Protein AF-A0A7J3WY37-F1 (afdb_monomer_lite)

Structure (mmCIF, N/CA/C/O backbone):
data_AF-A0A7J3WY37-F1
#
_entry.id   AF-A0A7J3WY37-F1
#
loop_
_atom_site.group_PDB
_atom_site.id
_atom_site.type_symbol
_atom_site.label_atom_id
_atom_site.label_alt_id
_atom_site.label_comp_id
_atom_site.label_asym_id
_atom_site.label_entity_id
_atom_site.label_seq_id
_atom_site.pdbx_PDB_ins_code
_atom_site.Cartn_x
_atom_site.Cartn_y
_atom_site.Cartn_z
_atom_site.occupancy
_atom_site.B_iso_or_equiv
_atom_site.auth_seq_id
_atom_site.auth_comp_id
_atom_site.auth_asym_id
_atom_site.auth_atom_id
_atom_site.pdbx_PDB_model_num
ATOM 1 N N . MET A 1 1 ? 19.106 -6.512 -4.846 1.00 81.38 1 MET A N 1
ATOM 2 C CA . MET A 1 1 ? 18.647 -6.082 -6.187 1.00 81.38 1 MET A CA 1
ATOM 3 C C . MET A 1 1 ? 19.123 -7.097 -7.217 1.00 81.38 1 MET A C 1
ATOM 5 O O . MET A 1 1 ? 20.265 -7.529 -7.114 1.00 81.38 1 MET A O 1
ATOM 9 N N . SER A 1 2 ? 18.269 -7.526 -8.154 1.00 96.94 2 SER A N 1
ATOM 10 C CA . SER A 1 2 ? 18.675 -8.485 -9.195 1.00 96.94 2 SER A CA 1
ATOM 11 C C . SER A 1 2 ? 19.554 -7.811 -10.259 1.00 96.94 2 SER A C 1
ATOM 13 O O . SER A 1 2 ? 19.505 -6.591 -10.433 1.00 96.94 2 SER A O 1
ATOM 15 N N . LYS A 1 3 ? 20.339 -8.602 -11.006 1.00 97.94 3 LYS A N 1
ATOM 16 C CA . LYS A 1 3 ? 21.157 -8.090 -12.124 1.00 97.94 3 LYS A CA 1
ATOM 17 C C . LYS A 1 3 ? 20.308 -7.407 -13.206 1.00 97.94 3 LYS A C 1
ATOM 19 O O . LYS A 1 3 ? 20.763 -6.442 -13.807 1.00 97.94 3 LYS A O 1
ATOM 24 N N . GLN A 1 4 ? 19.090 -7.901 -13.434 1.00 97.06 4 GLN A N 1
ATOM 25 C CA . GLN A 1 4 ? 18.149 -7.340 -14.409 1.00 97.06 4 GLN A CA 1
ATOM 26 C C . GLN A 1 4 ? 17.673 -5.945 -13.986 1.00 97.06 4 GLN A C 1
ATOM 28 O O . GLN A 1 4 ? 17.740 -5.019 -14.784 1.00 97.06 4 GLN A O 1
ATOM 33 N N . VAL A 1 5 ? 17.283 -5.774 -12.716 1.00 96.19 5 VAL A N 1
ATOM 34 C CA . VAL A 1 5 ? 16.832 -4.474 -12.189 1.00 96.19 5 VAL A CA 1
ATOM 35 C C . VAL A 1 5 ? 17.968 -3.454 -12.190 1.00 96.19 5 VAL A C 1
ATOM 37 O O . VAL A 1 5 ? 17.762 -2.326 -12.622 1.00 96.19 5 VAL A O 1
ATOM 40 N N . HIS A 1 6 ? 19.176 -3.854 -11.771 1.00 97.69 6 HIS A N 1
ATOM 41 C CA . HIS A 1 6 ? 20.351 -2.978 -11.840 1.00 97.69 6 HIS A CA 1
ATOM 42 C C . HIS A 1 6 ? 20.543 -2.444 -13.262 1.00 97.69 6 HIS A C 1
ATOM 44 O O . HIS A 1 6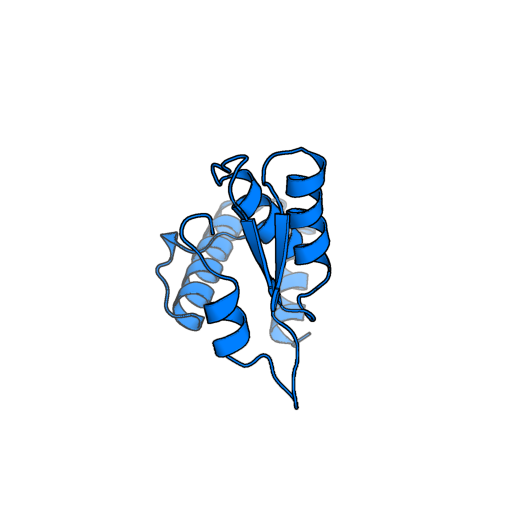 ? 20.666 -1.239 -13.456 1.00 97.69 6 HIS A O 1
ATOM 50 N N . ARG A 1 7 ? 20.561 -3.344 -14.252 1.00 97.50 7 ARG A N 1
ATOM 51 C CA . ARG A 1 7 ? 20.796 -2.982 -15.650 1.00 97.50 7 ARG A CA 1
ATOM 52 C C . ARG A 1 7 ? 19.735 -2.014 -16.172 1.00 97.50 7 ARG A C 1
ATOM 54 O O . ARG A 1 7 ? 20.105 -0.998 -16.738 1.00 97.50 7 ARG A O 1
ATOM 61 N N . ALA A 1 8 ? 18.456 -2.295 -15.925 1.00 94.38 8 ALA A N 1
ATOM 62 C CA . ALA A 1 8 ? 17.362 -1.432 -16.368 1.00 94.38 8 ALA A CA 1
ATOM 63 C C . ALA A 1 8 ? 17.466 -0.009 -15.787 1.00 94.38 8 ALA A C 1
ATOM 65 O O . ALA A 1 8 ? 17.231 0.962 -16.499 1.00 94.38 8 ALA A O 1
ATOM 66 N N . ILE A 1 9 ? 17.861 0.119 -14.513 1.00 95.06 9 ILE A N 1
ATOM 67 C CA . ILE A 1 9 ? 18.071 1.424 -13.870 1.00 95.06 9 ILE A CA 1
ATOM 68 C C . ILE A 1 9 ? 19.241 2.173 -14.516 1.00 95.06 9 ILE A C 1
ATOM 70 O O . ILE A 1 9 ? 19.100 3.351 -14.827 1.00 95.06 9 ILE A O 1
ATOM 74 N N . VAL A 1 10 ? 20.379 1.504 -14.732 1.00 96.44 10 VAL A N 1
ATOM 75 C CA . VAL A 1 10 ? 21.556 2.122 -15.367 1.00 96.44 10 VAL A CA 1
ATOM 76 C C . VAL A 1 10 ? 21.239 2.558 -16.796 1.00 96.44 10 VAL A C 1
ATOM 78 O O . VAL A 1 10 ? 21.474 3.707 -17.136 1.00 96.44 10 VAL A O 1
ATOM 81 N N . GLU A 1 11 ? 20.613 1.695 -17.600 1.00 94.12 11 GLU A N 1
ATOM 82 C CA . GLU A 1 11 ? 20.208 2.024 -18.973 1.00 94.12 11 GLU A CA 1
ATOM 83 C C . GLU A 1 11 ? 19.235 3.210 -19.031 1.00 94.12 11 GLU A C 1
ATOM 85 O O . GLU A 1 11 ? 19.315 4.031 -19.944 1.00 94.12 11 GLU A O 1
ATOM 90 N N . PHE A 1 12 ? 18.307 3.303 -18.074 1.00 93.56 12 PHE A N 1
ATOM 91 C CA . PHE A 1 12 ? 17.392 4.437 -17.972 1.00 93.56 12 PHE A CA 1
ATOM 92 C C . PHE A 1 12 ? 18.138 5.738 -17.645 1.00 93.56 12 PHE A C 1
ATOM 94 O O . PHE A 1 12 ? 17.929 6.745 -18.321 1.00 93.56 12 PHE A O 1
ATOM 101 N N . ILE A 1 13 ? 19.021 5.710 -16.640 1.00 95.06 13 ILE A N 1
ATOM 102 C CA . ILE A 1 13 ? 19.796 6.882 -16.209 1.00 95.06 13 ILE A CA 1
ATOM 103 C C . ILE A 1 13 ? 20.744 7.346 -17.318 1.00 95.06 13 ILE A C 1
ATOM 105 O O . ILE A 1 13 ? 20.746 8.530 -17.641 1.00 95.06 13 ILE A O 1
ATOM 109 N N . ASP A 1 14 ? 21.498 6.432 -17.931 1.00 95.50 14 ASP A N 1
ATOM 110 C CA . ASP A 1 14 ? 22.454 6.756 -18.993 1.00 95.50 14 ASP A CA 1
ATOM 111 C C . ASP A 1 14 ? 21.740 7.390 -20.189 1.00 95.50 14 ASP A C 1
ATOM 113 O O . ASP A 1 14 ? 22.140 8.455 -20.662 1.00 95.50 14 ASP A O 1
ATOM 117 N N . LYS A 1 15 ? 20.633 6.788 -20.644 1.00 92.56 15 LYS A N 1
ATOM 118 C CA . LYS A 1 15 ? 19.859 7.347 -21.755 1.00 92.56 15 LYS A CA 1
ATOM 119 C C . LYS A 1 15 ? 19.356 8.749 -21.424 1.00 92.56 15 LYS A C 1
ATOM 121 O O . LYS A 1 15 ? 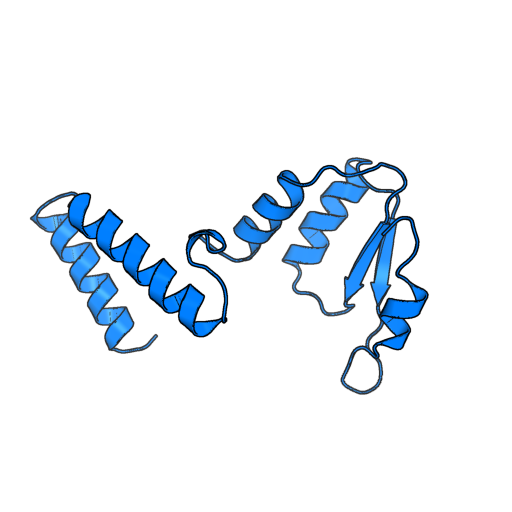19.510 9.656 -22.235 1.00 92.56 15 LYS A O 1
ATOM 126 N N . TRP A 1 16 ? 18.809 8.949 -20.226 1.00 93.94 16 TRP A N 1
ATOM 127 C CA . TRP A 1 16 ? 18.330 10.268 -19.821 1.00 93.94 16 TRP A CA 1
ATOM 128 C C . TRP A 1 16 ? 19.463 11.305 -19.766 1.00 93.94 16 TRP A C 1
ATOM 130 O O . TRP A 1 16 ? 19.294 12.429 -20.236 1.00 93.94 16 TRP A O 1
ATOM 140 N N . MET A 1 17 ? 20.635 10.922 -19.252 1.00 95.50 17 MET A N 1
ATOM 141 C CA . MET A 1 17 ? 21.803 11.801 -19.148 1.00 95.50 17 MET A CA 1
ATOM 142 C C . MET A 1 17 ? 22.370 12.232 -20.504 1.00 95.50 17 MET A C 1
ATOM 144 O O . MET A 1 17 ? 22.795 13.379 -20.637 1.00 95.50 17 MET A O 1
ATOM 148 N N . TYR A 1 18 ? 22.416 11.331 -21.488 1.00 95.56 18 TYR A N 1
ATOM 149 C CA . TYR A 1 18 ? 23.084 11.591 -22.769 1.00 95.56 18 TYR A CA 1
ATOM 150 C C . TYR A 1 18 ? 22.134 11.994 -23.901 1.00 95.56 18 TYR A C 1
ATOM 152 O O . TYR A 1 18 ? 22.548 12.723 -24.802 1.00 95.56 18 TYR A O 1
ATOM 160 N N . GLU A 1 19 ? 20.878 11.548 -23.866 1.00 93.44 19 GLU A N 1
ATOM 161 C CA . GLU A 1 19 ? 19.897 11.756 -24.942 1.00 93.44 19 GLU A CA 1
ATOM 162 C C . GLU A 1 19 ? 18.716 12.646 -24.518 1.00 93.44 19 GLU A C 1
ATOM 164 O O . GLU A 1 19 ? 17.965 13.114 -25.373 1.00 93.44 19 GLU A O 1
ATOM 169 N N . GLY A 1 20 ? 18.562 12.929 -23.219 1.00 91.31 20 GLY A N 1
ATOM 170 C CA . GLY A 1 20 ? 17.438 13.697 -22.681 1.00 91.31 20 GLY A CA 1
ATOM 171 C C . GLY A 1 20 ? 16.195 12.845 -22.398 1.00 91.31 20 GLY A C 1
ATOM 172 O O . GLY A 1 20 ? 16.251 11.618 -22.326 1.00 91.31 20 GLY A O 1
ATOM 173 N N . GLU A 1 21 ? 15.062 13.503 -22.145 1.00 87.44 21 GLU A N 1
ATOM 174 C CA . GLU A 1 21 ? 13.819 12.827 -21.751 1.00 87.44 21 GLU A CA 1
ATOM 175 C C . GLU A 1 21 ? 13.137 12.126 -22.936 1.00 87.44 21 GLU A C 1
ATOM 177 O O . GLU A 1 21 ? 12.660 12.770 -23.868 1.00 87.44 21 GLU A O 1
ATOM 182 N N . ASP A 1 22 ? 13.018 10.798 -22.859 1.00 91.38 22 ASP A N 1
ATOM 183 C CA . ASP A 1 22 ? 12.246 9.976 -23.798 1.00 91.38 22 ASP A CA 1
ATOM 184 C C . ASP A 1 22 ? 10.875 9.623 -23.197 1.00 91.38 22 ASP A C 1
ATOM 186 O O . ASP A 1 22 ? 10.664 8.543 -22.633 1.00 91.38 22 ASP A O 1
ATOM 190 N N . TRP A 1 23 ? 9.939 10.568 -23.284 1.00 91.88 23 TRP A N 1
ATOM 191 C CA . TRP A 1 23 ? 8.592 10.420 -22.724 1.00 91.88 23 TRP A CA 1
ATOM 192 C C . TRP A 1 23 ? 7.804 9.258 -23.338 1.00 91.88 23 TRP A C 1
ATOM 194 O O . TRP A 1 23 ? 7.068 8.576 -22.621 1.00 91.88 23 TRP A O 1
ATOM 204 N N . ASP A 1 24 ? 7.993 8.980 -24.630 1.00 93.31 24 ASP A N 1
ATOM 205 C CA . ASP A 1 24 ? 7.326 7.868 -25.311 1.00 93.31 24 ASP A CA 1
ATOM 206 C C . ASP A 1 24 ? 7.761 6.521 -24.733 1.00 93.31 24 ASP A C 1
ATOM 208 O O . ASP A 1 24 ? 6.928 5.635 -24.514 1.00 93.31 24 ASP A O 1
ATOM 212 N N . ARG A 1 25 ? 9.061 6.353 -24.460 1.00 90.94 25 ARG A N 1
ATOM 213 C CA . ARG A 1 25 ? 9.568 5.168 -23.764 1.00 90.94 25 ARG A CA 1
ATOM 214 C C . ARG A 1 25 ? 9.040 5.093 -22.339 1.00 90.94 25 ARG A C 1
ATOM 216 O O . ARG A 1 25 ? 8.545 4.039 -21.955 1.00 90.94 25 ARG A O 1
ATOM 223 N N . VAL A 1 26 ? 9.101 6.185 -21.575 1.00 92.06 26 VAL A N 1
ATOM 224 C CA . VAL A 1 26 ? 8.640 6.199 -20.175 1.00 92.06 26 VAL A CA 1
ATOM 225 C C . VAL A 1 26 ? 7.178 5.766 -20.074 1.00 92.06 26 VAL A C 1
ATOM 227 O O . VAL A 1 26 ? 6.844 4.922 -19.246 1.00 92.06 26 VAL A O 1
ATOM 230 N N . ILE A 1 27 ? 6.305 6.284 -20.939 1.00 94.69 27 ILE A N 1
ATOM 231 C CA . ILE A 1 27 ? 4.886 5.908 -20.948 1.00 94.69 27 ILE A CA 1
ATOM 232 C C . ILE A 1 27 ? 4.715 4.416 -21.267 1.00 94.69 27 ILE A C 1
ATOM 234 O O . ILE A 1 27 ? 3.943 3.734 -20.590 1.00 94.69 27 ILE A O 1
ATOM 238 N N . LYS A 1 28 ? 5.450 3.886 -22.254 1.00 95.31 28 LYS A N 1
ATOM 239 C CA . LYS A 1 28 ? 5.416 2.453 -22.599 1.00 95.31 28 LYS A CA 1
ATOM 240 C C . LYS A 1 28 ? 5.893 1.577 -21.440 1.00 95.31 28 LYS A C 1
ATOM 242 O O . LYS A 1 28 ? 5.221 0.601 -21.116 1.00 95.31 28 LYS A O 1
ATOM 247 N N . ASP A 1 29 ? 6.988 1.956 -20.785 1.00 94.00 29 ASP A N 1
ATOM 248 C CA . ASP A 1 29 ? 7.545 1.236 -19.636 1.00 94.00 29 ASP A CA 1
ATOM 249 C C . ASP A 1 29 ? 6.556 1.236 -18.453 1.00 94.00 29 ASP A C 1
ATOM 251 O O . ASP A 1 29 ? 6.378 0.217 -17.784 1.00 94.00 29 ASP A O 1
ATOM 255 N N . VAL A 1 30 ? 5.839 2.344 -18.229 1.00 94.88 30 VAL A N 1
ATOM 256 C CA . VAL A 1 30 ? 4.785 2.452 -17.205 1.00 94.88 30 VAL A CA 1
ATOM 257 C C . VAL A 1 30 ? 3.585 1.549 -17.510 1.00 94.88 30 VAL A C 1
ATOM 259 O O . VAL A 1 30 ? 3.083 0.877 -16.604 1.00 94.88 30 VAL A O 1
ATOM 262 N N . ILE A 1 31 ? 3.114 1.526 -18.761 1.00 96.75 31 ILE A N 1
ATOM 263 C CA . ILE A 1 31 ? 2.004 0.659 -19.191 1.00 96.75 31 ILE A CA 1
ATOM 264 C C . ILE A 1 31 ? 2.397 -0.813 -19.030 1.00 96.75 31 ILE A C 1
ATOM 266 O O . ILE A 1 31 ? 1.640 -1.596 -18.457 1.00 96.75 31 ILE A O 1
ATOM 270 N N . GLU A 1 32 ? 3.606 -1.185 -19.448 1.00 97.06 32 GLU A N 1
ATOM 271 C CA . GLU A 1 32 ? 4.082 -2.562 -19.331 1.00 97.06 32 GLU A CA 1
ATOM 272 C C . GLU A 1 32 ? 4.279 -2.982 -17.868 1.00 97.06 32 GLU A C 1
ATOM 274 O O . GLU A 1 32 ? 3.857 -4.069 -17.474 1.00 97.06 32 GLU A O 1
ATOM 279 N N . ALA A 1 33 ? 4.837 -2.112 -17.019 1.00 96.50 33 ALA A N 1
ATOM 280 C CA . ALA A 1 33 ? 4.968 -2.384 -15.588 1.00 96.50 33 ALA A CA 1
ATOM 281 C C . ALA A 1 33 ? 3.602 -2.629 -14.922 1.00 96.50 33 ALA A C 1
ATOM 283 O O . ALA A 1 33 ? 3.456 -3.555 -14.119 1.00 96.50 33 ALA A O 1
ATOM 284 N N . ARG A 1 34 ? 2.584 -1.840 -15.288 1.00 97.75 34 ARG A N 1
ATOM 285 C CA . ARG A 1 34 ? 1.197 -2.007 -14.828 1.00 97.75 34 ARG A CA 1
ATOM 286 C C . ARG A 1 34 ? 0.605 -3.342 -15.288 1.00 97.75 34 ARG A C 1
ATOM 288 O O . ARG A 1 34 ? 0.014 -4.053 -14.473 1.00 97.75 34 ARG A O 1
ATOM 295 N N . ARG A 1 35 ? 0.797 -3.718 -16.554 1.00 98.12 35 ARG A N 1
ATOM 296 C CA . ARG A 1 35 ? 0.350 -5.006 -17.109 1.00 98.12 35 ARG A CA 1
ATOM 297 C C . ARG A 1 35 ? 1.008 -6.199 -16.413 1.00 98.12 35 ARG A C 1
ATOM 299 O O . ARG A 1 35 ? 0.329 -7.142 -16.012 1.00 98.12 35 ARG A O 1
ATOM 306 N N . LEU A 1 36 ? 2.324 -6.155 -16.218 1.00 98.06 36 LEU A N 1
ATOM 307 C CA . LEU A 1 36 ? 3.064 -7.223 -15.542 1.00 98.06 36 LEU A CA 1
ATOM 308 C C . LEU A 1 36 ? 2.638 -7.364 -14.075 1.00 98.06 36 LEU A C 1
ATOM 310 O O . LEU A 1 36 ? 2.401 -8.479 -13.608 1.00 98.06 36 LEU A O 1
ATOM 314 N N . PHE A 1 37 ? 2.500 -6.248 -13.352 1.00 98.00 37 PHE A N 1
ATOM 315 C CA . PHE A 1 37 ? 2.099 -6.275 -11.946 1.00 98.00 37 PHE A CA 1
ATOM 316 C C . PHE A 1 37 ? 0.650 -6.741 -11.765 1.00 98.00 37 PHE A C 1
ATOM 318 O O . PHE A 1 37 ? 0.387 -7.583 -10.909 1.00 98.00 37 PHE A O 1
ATOM 325 N N . SER A 1 38 ? -0.279 -6.244 -12.587 1.00 98.38 38 SER A N 1
ATOM 326 C CA . SER A 1 38 ? -1.689 -6.659 -12.545 1.00 98.38 38 SER A CA 1
ATOM 327 C C . SER A 1 38 ? -1.851 -8.159 -12.811 1.00 98.38 38 SER A C 1
ATOM 329 O O . SER A 1 38 ? -2.531 -8.841 -12.044 1.00 98.38 38 SER A O 1
ATOM 331 N N . SER A 1 39 ? -1.125 -8.707 -13.793 1.00 98.38 39 SER A N 1
ATOM 332 C CA . SER A 1 39 ? -1.072 -10.153 -14.041 1.00 98.38 39 SER A CA 1
ATOM 333 C C . SER A 1 39 ? -0.490 -10.943 -12.866 1.00 98.38 39 SER A C 1
ATOM 335 O O . SER A 1 39 ? -0.929 -12.065 -12.623 1.00 98.38 39 SER A O 1
ATOM 337 N N . MET A 1 40 ? 0.501 -10.397 -12.157 1.00 98.25 40 MET A N 1
ATOM 338 C CA . MET A 1 40 ? 1.137 -11.066 -11.018 1.00 98.25 40 MET A CA 1
ATOM 339 C C . MET A 1 40 ? 0.197 -11.182 -9.812 1.00 98.25 40 MET A C 1
ATOM 341 O O . MET A 1 40 ? 0.258 -12.177 -9.093 1.00 98.25 40 MET A O 1
ATOM 345 N N . VAL A 1 41 ? -0.658 -10.179 -9.580 1.00 97.56 41 VAL A N 1
ATOM 346 C CA . VAL A 1 41 ? -1.562 -10.132 -8.414 1.00 97.56 41 VAL A CA 1
ATOM 347 C C . VAL A 1 41 ? -3.020 -10.482 -8.740 1.00 97.56 41 VAL A C 1
ATOM 349 O O . VAL A 1 41 ? -3.834 -10.574 -7.826 1.00 97.56 41 VAL A O 1
ATOM 352 N N . GLY A 1 42 ? -3.349 -10.713 -10.015 1.00 98.12 42 GLY A N 1
ATOM 353 C CA . GLY A 1 42 ? -4.667 -11.180 -10.456 1.00 98.12 42 GLY A CA 1
ATOM 354 C C . GLY A 1 42 ? -5.753 -10.099 -10.502 1.00 98.12 42 GLY A C 1
ATOM 355 O O . GLY A 1 42 ? -6.899 -10.384 -10.167 1.00 98.12 42 GLY A O 1
ATOM 356 N N . VAL A 1 43 ? -5.406 -8.873 -10.902 1.00 98.38 43 VAL A N 1
ATOM 357 C CA . VAL A 1 43 ? -6.336 -7.723 -11.013 1.00 98.38 43 VAL A CA 1
ATOM 358 C C . VAL A 1 43 ? -6.324 -7.135 -12.427 1.00 98.38 43 VAL A C 1
ATOM 360 O O . VAL A 1 43 ? -5.482 -7.514 -13.243 1.00 98.38 43 VAL A O 1
ATOM 363 N N . LYS A 1 44 ? -7.238 -6.210 -12.744 1.00 98.12 44 LYS A N 1
ATOM 364 C CA . LYS A 1 44 ? -7.218 -5.491 -14.030 1.00 98.12 44 LYS A CA 1
ATOM 365 C C . LYS A 1 44 ? -6.149 -4.393 -14.036 1.00 98.12 44 LYS A C 1
ATOM 367 O O . LYS A 1 44 ? -5.776 -3.852 -12.998 1.00 98.12 44 LYS A O 1
ATOM 372 N N . GLU A 1 45 ? -5.659 -4.028 -15.219 1.00 97.38 45 GLU A N 1
ATOM 373 C CA . GLU A 1 45 ? -4.650 -2.967 -15.365 1.00 97.38 45 GLU A CA 1
ATOM 374 C C . GLU A 1 45 ? -5.137 -1.604 -14.838 1.00 97.38 45 GLU A C 1
ATOM 376 O O . GLU A 1 45 ? -4.363 -0.835 -14.261 1.00 97.38 45 GLU A O 1
ATOM 381 N N . ASP A 1 46 ? -6.427 -1.304 -14.999 1.00 96.75 46 ASP A N 1
ATOM 382 C CA . ASP A 1 46 ? -7.055 -0.068 -14.521 1.00 96.75 46 ASP A CA 1
ATOM 383 C C . ASP A 1 46 ? -7.211 -0.009 -12.989 1.00 96.75 46 ASP A C 1
ATOM 385 O O . ASP A 1 46 ? -7.438 1.068 -12.441 1.00 96.75 46 ASP A O 1
ATOM 389 N N . GLU A 1 47 ? -6.985 -1.124 -12.287 1.00 96.69 47 GLU A N 1
ATOM 390 C CA . GLU A 1 47 ? -6.979 -1.224 -10.819 1.00 96.69 47 GLU A CA 1
ATOM 391 C C . GLU A 1 47 ? -5.577 -1.018 -10.208 1.00 96.69 47 GLU A C 1
ATOM 393 O O . GLU A 1 47 ? -5.426 -1.011 -8.986 1.00 96.69 47 GLU A O 1
ATOM 398 N N . VAL A 1 48 ? -4.537 -0.817 -11.031 1.00 96.94 48 VAL A N 1
ATOM 399 C CA . VAL A 1 48 ? -3.144 -0.646 -10.582 1.00 96.94 48 VAL A CA 1
ATOM 400 C C . VAL A 1 48 ? -2.650 0.775 -10.840 1.00 96.94 48 VAL A C 1
ATOM 402 O O . VAL A 1 48 ? -2.612 1.239 -11.975 1.00 96.94 48 VAL A O 1
ATOM 405 N N . ALA A 1 49 ? -2.180 1.460 -9.797 1.00 95.12 49 ALA A N 1
ATOM 406 C CA . ALA A 1 49 ? -1.527 2.765 -9.909 1.00 95.12 49 ALA A CA 1
ATOM 407 C C . ALA A 1 49 ? -0.040 2.674 -9.533 1.00 95.12 49 ALA A C 1
ATOM 409 O O . ALA A 1 49 ? 0.320 2.023 -8.553 1.00 95.12 49 ALA A O 1
ATOM 410 N N . LEU A 1 50 ? 0.825 3.364 -10.284 1.00 95.00 50 LEU A N 1
ATOM 411 C CA . LEU A 1 50 ? 2.237 3.507 -9.928 1.00 95.00 50 LEU A CA 1
ATOM 412 C C . LEU A 1 50 ? 2.380 4.634 -8.906 1.00 95.00 50 LEU A C 1
ATOM 414 O O . LEU A 1 50 ? 2.020 5.777 -9.178 1.00 95.00 50 LEU A O 1
ATOM 418 N N . ILE A 1 51 ? 2.913 4.304 -7.734 1.00 95.88 51 ILE A N 1
ATOM 419 C CA . ILE A 1 51 ? 3.083 5.221 -6.606 1.00 95.88 51 ILE A CA 1
ATOM 420 C C . ILE A 1 51 ? 4.492 5.004 -6.026 1.00 95.88 51 ILE A C 1
ATOM 422 O O . ILE A 1 51 ? 4.960 3.865 -6.018 1.00 95.88 51 ILE A O 1
ATOM 426 N N . PRO A 1 52 ? 5.186 6.040 -5.511 1.00 94.75 52 PRO A N 1
ATOM 427 C CA . PRO A 1 52 ? 6.588 5.917 -5.097 1.00 94.75 52 PRO A CA 1
ATOM 428 C C . PRO A 1 52 ? 6.875 4.872 -4.009 1.00 94.75 52 PRO A C 1
ATOM 430 O O . PRO A 1 52 ? 7.992 4.372 -3.924 1.00 94.75 52 PRO A O 1
ATOM 433 N N . ASN A 1 53 ? 5.908 4.585 -3.133 1.00 95.38 53 ASN A N 1
ATOM 434 C CA . ASN A 1 53 ? 6.027 3.594 -2.063 1.00 95.38 53 ASN A CA 1
ATOM 435 C C . ASN A 1 53 ? 4.655 3.271 -1.438 1.00 95.38 53 ASN A C 1
ATOM 437 O O . ASN A 1 53 ? 3.660 3.961 -1.680 1.00 95.38 53 ASN A O 1
ATOM 441 N N . THR A 1 54 ? 4.622 2.248 -0.577 1.00 94.62 54 THR A N 1
ATOM 442 C CA . THR A 1 54 ? 3.414 1.786 0.128 1.00 94.62 54 THR A CA 1
ATOM 443 C C . THR A 1 54 ? 2.784 2.859 1.016 1.00 94.62 54 THR A C 1
ATOM 445 O O . THR A 1 54 ? 1.561 2.963 1.059 1.00 94.62 54 THR A O 1
ATOM 448 N N . SER A 1 55 ? 3.583 3.681 1.708 1.00 95.50 55 SER A N 1
ATOM 449 C CA . SER A 1 55 ? 3.062 4.732 2.595 1.00 95.50 55 SER A CA 1
ATOM 450 C C . SER A 1 55 ? 2.294 5.795 1.812 1.00 95.50 55 SER A C 1
ATOM 452 O O . SER A 1 55 ? 1.188 6.161 2.202 1.00 95.50 55 SER A O 1
ATOM 454 N N . THR A 1 56 ? 2.838 6.251 0.680 1.00 96.06 56 THR A N 1
ATOM 455 C CA . THR A 1 56 ? 2.152 7.194 -0.211 1.00 96.06 56 THR A CA 1
ATOM 456 C C . THR A 1 56 ? 0.878 6.576 -0.786 1.00 96.06 56 THR A C 1
ATOM 458 O O . THR A 1 56 ? -0.147 7.251 -0.839 1.00 96.06 56 THR A O 1
ATOM 461 N N . GLY A 1 57 ? 0.905 5.288 -1.153 1.00 95.94 57 GLY A N 1
ATOM 462 C CA . GLY A 1 57 ? -0.281 4.572 -1.637 1.00 95.94 57 GLY A CA 1
ATOM 463 C C . GLY A 1 57 ? -1.389 4.501 -0.585 1.00 95.94 57 GLY A C 1
ATOM 464 O O . GLY A 1 57 ? -2.541 4.818 -0.876 1.00 95.94 57 GLY A O 1
ATOM 465 N N . LEU A 1 58 ? -1.033 4.181 0.661 1.00 95.75 58 LEU A N 1
ATOM 466 C CA . LEU A 1 58 ? -1.975 4.159 1.777 1.00 95.75 58 LEU A CA 1
ATOM 467 C C . LEU A 1 58 ? -2.576 5.545 2.053 1.00 95.75 58 LEU A C 1
ATOM 469 O O . LEU A 1 58 ? -3.780 5.656 2.267 1.00 95.75 58 LEU A O 1
ATOM 473 N N . ILE A 1 59 ? -1.760 6.603 2.030 1.00 95.88 59 ILE A N 1
ATOM 474 C CA . ILE A 1 59 ? -2.240 7.981 2.205 1.00 95.88 59 ILE A CA 1
ATOM 475 C C . ILE A 1 59 ? -3.205 8.363 1.080 1.00 95.88 59 ILE A C 1
ATOM 477 O O . ILE A 1 59 ? -4.251 8.948 1.361 1.00 95.88 59 ILE A O 1
ATOM 481 N N . ALA A 1 60 ? -2.886 8.027 -0.173 1.00 96.25 60 ALA A N 1
ATOM 482 C CA . ALA A 1 60 ? -3.750 8.307 -1.317 1.00 96.25 60 ALA A CA 1
ATOM 483 C C . ALA A 1 60 ? -5.104 7.585 -1.192 1.00 96.25 60 ALA A C 1
ATOM 485 O O . ALA A 1 60 ? -6.157 8.203 -1.370 1.00 96.25 60 ALA A O 1
ATOM 486 N N . ALA A 1 61 ? -5.091 6.308 -0.800 1.00 95.00 61 ALA A N 1
ATOM 487 C CA . ALA A 1 61 ? -6.308 5.545 -0.534 1.00 95.00 61 ALA A CA 1
ATOM 488 C C . ALA A 1 61 ? -7.124 6.173 0.610 1.00 95.00 61 ALA A C 1
ATOM 490 O O . ALA A 1 61 ? -8.288 6.518 0.425 1.00 95.00 61 ALA A O 1
ATOM 491 N N . ALA A 1 62 ? -6.505 6.426 1.765 1.00 94.94 62 ALA A N 1
ATOM 492 C CA . ALA A 1 62 ? -7.196 7.007 2.914 1.00 94.94 62 ALA A CA 1
ATOM 493 C C . ALA A 1 62 ? -7.750 8.416 2.634 1.00 94.94 62 ALA A C 1
ATOM 495 O O . ALA A 1 62 ? -8.828 8.756 3.114 1.00 94.94 62 ALA A O 1
ATOM 496 N N . SER A 1 63 ? -7.047 9.235 1.848 1.00 94.25 63 SER A N 1
ATOM 497 C CA . SER A 1 63 ? -7.468 10.611 1.541 1.00 94.25 63 SER A CA 1
ATOM 498 C C . SER A 1 63 ? -8.578 10.684 0.489 1.00 94.25 63 SER A C 1
ATOM 500 O O . SER A 1 63 ? -9.287 11.685 0.428 1.00 94.25 63 SER A O 1
ATOM 502 N N .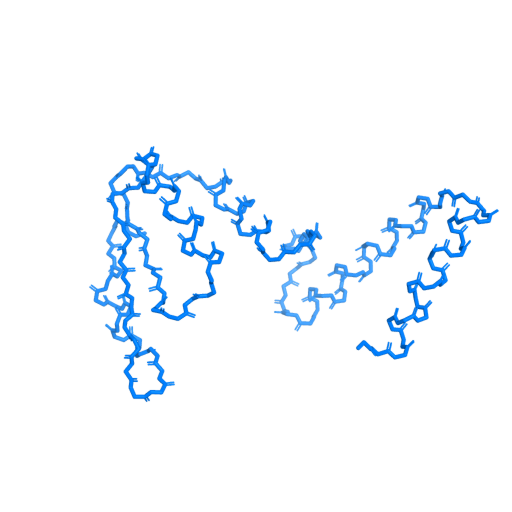 SER A 1 64 ? -8.737 9.646 -0.338 1.00 95.25 64 SER A N 1
ATOM 503 C CA . SER A 1 64 ? -9.807 9.568 -1.345 1.00 95.25 64 SER A CA 1
ATOM 504 C C . SER A 1 64 ? -11.116 8.991 -0.794 1.00 95.25 64 SER A C 1
ATOM 506 O O . SER A 1 64 ? -12.166 9.118 -1.424 1.00 95.25 64 SER A O 1
ATOM 508 N N . MET A 1 65 ? -11.083 8.396 0.401 1.00 94.19 65 MET A N 1
ATOM 509 C CA . MET A 1 65 ? -12.260 7.856 1.073 1.00 94.19 65 MET A CA 1
ATOM 510 C C . MET A 1 65 ? -13.062 8.933 1.814 1.00 94.19 65 MET A C 1
ATOM 512 O O . MET A 1 65 ? -12.519 9.843 2.443 1.00 94.19 65 MET A O 1
ATOM 516 N N . LYS A 1 66 ? -14.392 8.789 1.799 1.00 94.44 66 LYS A N 1
ATOM 517 C CA . LYS A 1 66 ? -15.297 9.613 2.607 1.00 94.44 66 LYS A CA 1
ATOM 518 C C . LYS A 1 66 ? -15.489 8.988 3.988 1.00 94.44 66 LYS A C 1
ATOM 520 O O . LYS A 1 66 ? -16.287 8.068 4.151 1.00 94.44 66 LYS A O 1
ATOM 525 N N . TRP A 1 67 ? -14.812 9.547 4.981 1.00 95.56 67 TRP A N 1
ATOM 526 C CA . TRP A 1 67 ? -14.940 9.136 6.379 1.00 95.56 67 TRP A CA 1
ATOM 527 C C . TRP A 1 67 ? -16.216 9.678 7.032 1.00 95.56 67 TRP A C 1
ATOM 529 O O . TRP A 1 67 ? -16.701 10.762 6.689 1.00 95.56 67 TRP A O 1
ATOM 539 N N . ARG A 1 68 ? -16.763 8.927 7.992 1.00 95.31 68 ARG A N 1
ATOM 540 C CA . ARG A 1 68 ? -17.890 9.352 8.832 1.00 95.31 68 ARG A CA 1
ATOM 541 C C . ARG A 1 68 ? -17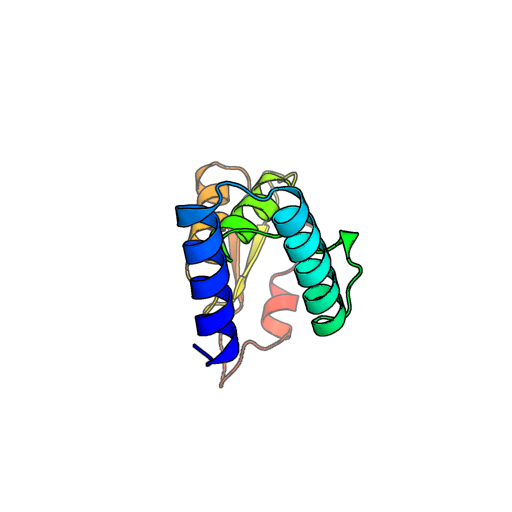.372 9.522 10.253 1.00 95.31 68 ARG A C 1
ATOM 543 O O . ARG A 1 68 ? -16.691 8.646 10.753 1.00 95.31 68 ARG A O 1
ATOM 550 N N . ARG A 1 69 ? -17.740 10.607 10.937 1.00 95.69 69 ARG A N 1
ATOM 551 C CA . ARG A 1 69 ? -17.231 10.868 12.299 1.00 95.69 69 ARG A CA 1
ATOM 552 C C . ARG A 1 69 ? -17.510 9.741 13.290 1.00 95.69 69 ARG A C 1
ATOM 554 O O . ARG A 1 69 ? -16.698 9.519 14.172 1.00 95.69 69 ARG A O 1
ATOM 561 N N . GLU A 1 70 ? -18.615 9.028 13.100 1.00 96.31 70 GLU A N 1
ATOM 562 C CA . GLU A 1 70 ? -19.007 7.891 13.938 1.00 96.31 70 GLU A CA 1
ATOM 563 C C . GLU A 1 70 ? -18.341 6.567 13.540 1.00 96.31 70 GLU A C 1
ATOM 565 O O . GLU A 1 70 ? -18.526 5.572 14.237 1.00 96.31 70 GLU A O 1
ATOM 570 N N . SER A 1 71 ? -17.590 6.522 12.430 1.00 97.25 71 SER A N 1
ATOM 571 C CA . SER A 1 71 ? -16.967 5.283 11.968 1.00 97.25 71 SER A CA 1
ATOM 572 C C . SER A 1 71 ? -15.767 4.895 12.820 1.00 97.25 71 SER A C 1
ATOM 574 O O . SER A 1 71 ? -15.109 5.743 13.430 1.00 97.25 71 SER A O 1
ATOM 576 N N . ASN A 1 72 ? -15.448 3.608 12.825 1.00 97.50 72 ASN A N 1
ATOM 577 C CA . ASN A 1 72 ? -14.235 3.070 13.427 1.00 97.50 72 ASN A CA 1
ATOM 578 C C . ASN A 1 72 ? -13.346 2.419 12.361 1.00 97.50 72 ASN A C 1
ATOM 580 O O . ASN A 1 72 ? -13.787 2.155 11.251 1.00 97.50 72 ASN A O 1
ATOM 584 N N . ILE A 1 73 ? -12.072 2.201 12.687 1.00 96.94 73 ILE A N 1
ATOM 585 C CA . ILE A 1 73 ? -11.138 1.450 11.837 1.00 96.94 73 ILE A CA 1
ATOM 586 C C . ILE A 1 73 ? -10.572 0.293 12.649 1.00 96.94 73 ILE A C 1
ATOM 588 O O . ILE A 1 73 ? -10.118 0.501 13.774 1.00 96.94 73 ILE A O 1
ATOM 592 N N . VAL A 1 74 ? -10.538 -0.907 12.068 1.00 97.19 74 VAL A N 1
ATOM 593 C CA . VAL A 1 74 ? -9.887 -2.081 12.662 1.00 97.19 74 VAL A CA 1
ATOM 594 C C . VAL A 1 74 ? -8.501 -2.274 12.040 1.00 97.19 74 VAL A C 1
ATOM 596 O O . VAL A 1 74 ? -8.374 -2.373 10.822 1.00 97.19 74 VAL A O 1
ATOM 599 N N . ILE A 1 75 ? -7.458 -2.348 12.870 1.00 96.00 75 ILE A N 1
ATOM 600 C CA . ILE A 1 75 ? -6.075 -2.638 12.448 1.00 96.00 75 ILE A CA 1
ATOM 601 C C . ILE A 1 75 ? -5.526 -3.884 13.147 1.00 96.00 75 ILE A C 1
ATOM 603 O O . ILE A 1 75 ? -5.984 -4.256 14.223 1.00 96.00 75 ILE A O 1
ATOM 607 N N . ALA A 1 76 ? -4.509 -4.514 12.566 1.00 95.88 76 ALA A N 1
ATOM 608 C CA . ALA A 1 76 ? -3.743 -5.579 13.205 1.00 95.88 76 ALA A CA 1
ATOM 609 C C . ALA A 1 76 ? -2.719 -5.017 14.204 1.00 95.88 76 ALA A C 1
ATOM 611 O O . ALA A 1 76 ? -2.053 -4.023 13.911 1.00 95.88 76 ALA A O 1
ATOM 612 N N . GLU A 1 77 ? -2.505 -5.702 15.333 1.00 95.31 77 GLU A N 1
ATOM 613 C CA . GLU A 1 77 ? -1.503 -5.325 16.349 1.00 95.31 77 GLU A CA 1
ATOM 614 C C . GLU A 1 77 ? -0.084 -5.141 15.780 1.00 95.31 77 GLU A C 1
ATOM 616 O O . GLU A 1 77 ? 0.666 -4.283 16.240 1.00 95.31 77 GLU A O 1
ATOM 621 N N . HIS A 1 78 ? 0.270 -5.900 14.742 1.00 93.06 78 HIS A N 1
ATOM 622 C CA . HIS A 1 78 ? 1.582 -5.840 14.090 1.00 93.06 78 HIS A CA 1
ATOM 623 C C . HIS A 1 78 ? 1.541 -5.226 12.686 1.00 93.06 78 HIS A C 1
ATOM 625 O O . HIS A 1 78 ? 2.435 -5.473 11.874 1.00 93.06 78 HIS A O 1
ATOM 631 N N . ASN A 1 79 ? 0.516 -4.428 12.364 1.00 91.50 79 ASN A N 1
ATOM 632 C CA . ASN A 1 79 ? 0.535 -3.662 11.120 1.00 91.50 79 ASN A CA 1
ATOM 633 C C . ASN A 1 79 ? 1.797 -2.784 11.051 1.00 91.50 79 ASN A C 1
ATOM 635 O O . ASN A 1 79 ? 2.209 -2.171 12.035 1.00 91.50 79 ASN A O 1
ATOM 639 N N . PHE A 1 80 ? 2.374 -2.662 9.852 1.00 94.31 80 PHE A N 1
ATOM 640 C CA . PHE A 1 80 ? 3.511 -1.770 9.624 1.00 94.31 80 PHE A CA 1
ATOM 641 C C . PHE A 1 80 ? 3.180 -0.324 10.066 1.00 94.31 80 PHE A C 1
ATOM 643 O O . PHE A 1 80 ? 2.061 0.127 9.781 1.00 94.31 80 PHE A O 1
ATOM 650 N N . PRO A 1 81 ? 4.121 0.431 10.680 1.00 92.75 81 PRO A N 1
ATOM 651 C CA . PRO A 1 81 ? 3.850 1.733 11.306 1.00 92.75 81 PRO A CA 1
ATOM 652 C C . PRO A 1 81 ? 3.148 2.778 10.431 1.00 92.75 81 PRO A C 1
ATOM 654 O O . PRO A 1 81 ? 2.433 3.631 10.953 1.00 92.75 81 PRO A O 1
ATOM 657 N N . ALA A 1 82 ? 3.308 2.714 9.104 1.00 92.75 82 ALA A N 1
ATOM 658 C CA . ALA A 1 82 ? 2.585 3.594 8.183 1.00 92.75 82 ALA A CA 1
ATOM 659 C C . ALA A 1 82 ? 1.059 3.524 8.384 1.00 92.75 82 ALA A C 1
ATOM 661 O O . ALA A 1 82 ? 0.410 4.566 8.401 1.00 92.75 82 ALA A O 1
ATOM 662 N N . ASN A 1 83 ? 0.502 2.330 8.626 1.00 92.25 83 ASN A N 1
ATOM 663 C CA . ASN A 1 83 ? -0.927 2.152 8.907 1.00 92.25 83 ASN A CA 1
ATOM 664 C C . ASN A 1 83 ? -1.345 2.921 10.157 1.00 92.25 83 ASN A C 1
ATOM 666 O O . ASN A 1 83 ? -2.272 3.727 10.119 1.00 92.25 83 ASN A O 1
ATOM 670 N N . PHE A 1 84 ? -0.606 2.725 11.250 1.00 92.25 84 PHE A N 1
ATOM 671 C CA . PHE A 1 84 ? -0.900 3.387 12.512 1.00 92.25 84 PHE A CA 1
ATOM 672 C C . PHE A 1 84 ? -0.834 4.910 12.379 1.00 92.25 84 PHE A C 1
ATOM 674 O O . PHE A 1 84 ? -1.739 5.607 12.833 1.00 92.25 84 PHE A O 1
ATOM 681 N N . ASN A 1 85 ? 0.197 5.437 11.716 1.00 93.94 85 ASN A N 1
ATOM 682 C CA . ASN A 1 85 ? 0.374 6.877 11.543 1.00 93.94 85 ASN A CA 1
ATOM 683 C C . ASN A 1 85 ? -0.745 7.515 10.711 1.00 93.94 85 ASN A C 1
ATOM 685 O O . ASN A 1 85 ? -1.267 8.564 11.104 1.00 93.94 85 ASN A O 1
ATOM 689 N N . VAL A 1 86 ? -1.132 6.883 9.597 1.00 96.12 86 VAL A N 1
ATOM 690 C CA . VAL A 1 86 ? -2.201 7.381 8.720 1.00 96.12 86 VAL A CA 1
ATOM 691 C C . VAL A 1 86 ? -3.538 7.383 9.455 1.00 96.12 86 VAL A C 1
ATOM 693 O O . VAL A 1 86 ? -4.167 8.435 9.568 1.00 96.12 86 VAL A O 1
ATOM 696 N N . PHE A 1 87 ? -3.948 6.254 10.035 1.00 95.94 87 PHE A N 1
ATOM 697 C CA . PHE A 1 87 ? -5.252 6.161 10.695 1.00 95.94 87 PHE A CA 1
ATOM 698 C C . PHE A 1 87 ? -5.313 6.978 11.990 1.00 95.94 87 PHE A C 1
ATOM 700 O O . PHE A 1 87 ? -6.317 7.639 12.253 1.00 95.94 87 PHE A O 1
ATOM 707 N N . SER A 1 88 ? -4.217 7.057 12.755 1.00 95.38 88 SER A N 1
ATOM 708 C CA . SER A 1 88 ? -4.144 7.946 13.924 1.00 95.38 88 SER A CA 1
ATOM 709 C C . SER A 1 88 ? -4.295 9.415 13.540 1.00 95.38 88 SER A C 1
ATOM 711 O O . SER A 1 88 ? -4.825 10.201 14.322 1.00 95.38 88 SER A O 1
ATOM 713 N N . SER A 1 89 ? -3.846 9.811 12.344 1.00 96.69 89 SER A N 1
ATOM 714 C CA . SER A 1 89 ? -4.090 11.162 11.835 1.00 96.69 89 SER A CA 1
ATOM 715 C C . SER A 1 89 ? -5.583 11.417 11.620 1.00 96.69 89 SER A C 1
ATOM 717 O O . SER A 1 89 ? -6.077 12.470 12.018 1.00 96.69 89 SER A O 1
ATOM 719 N N . LEU A 1 90 ? -6.325 10.451 11.069 1.00 97.12 90 LEU A N 1
ATOM 720 C CA . LEU A 1 90 ? -7.779 10.564 10.899 1.00 97.12 90 LEU A CA 1
ATOM 721 C C . LEU A 1 90 ? -8.492 10.722 12.248 1.00 97.12 90 LEU A C 1
ATOM 723 O O . LEU A 1 90 ? -9.358 11.588 12.390 1.00 97.12 90 LEU A O 1
ATOM 727 N N . LEU A 1 91 ? -8.081 9.941 13.252 1.00 97.12 91 LEU A N 1
ATOM 728 C CA . LEU A 1 91 ? -8.612 10.033 14.612 1.00 97.12 91 LEU A CA 1
ATOM 729 C C . LEU A 1 91 ? -8.325 11.407 15.240 1.00 97.12 91 LEU A C 1
ATOM 731 O O . 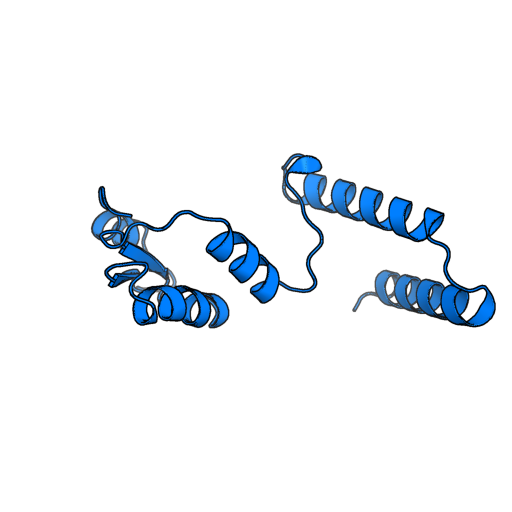LEU A 1 91 ? -9.242 12.076 15.714 1.00 97.12 91 LEU A O 1
ATOM 735 N N . ARG A 1 92 ? -7.071 11.881 15.188 1.00 97.19 92 ARG A N 1
ATOM 736 C CA . ARG A 1 92 ? -6.686 13.203 15.726 1.00 97.19 92 ARG A CA 1
ATOM 737 C C . ARG A 1 92 ? -7.434 14.355 15.055 1.00 97.19 92 ARG A C 1
ATOM 739 O O . ARG A 1 92 ? -7.775 15.327 15.723 1.00 97.19 92 ARG A O 1
ATOM 746 N N . ASN A 1 93 ? -7.720 14.235 13.759 1.00 96.56 93 ASN A N 1
ATOM 747 C CA . ASN A 1 93 ? -8.488 15.220 12.995 1.00 96.56 93 ASN A CA 1
ATOM 748 C C . ASN A 1 93 ? -10.013 15.048 13.127 1.00 96.56 93 ASN A C 1
ATOM 750 O O . ASN A 1 93 ? -10.765 15.731 12.431 1.00 96.56 93 ASN A O 1
ATOM 754 N N . LYS A 1 94 ? -10.488 14.167 14.021 1.00 96.56 94 LYS A N 1
ATOM 755 C CA . LYS A 1 94 ? -11.917 13.910 14.275 1.00 96.56 94 LYS A CA 1
ATOM 756 C C . LYS A 1 94 ? -12.682 13.510 13.006 1.00 96.56 94 LYS A C 1
ATOM 758 O O . LYS A 1 94 ? -13.832 13.914 12.812 1.00 96.56 94 LYS A O 1
ATOM 763 N N . MET A 1 95 ? -12.019 12.764 12.120 1.00 97.56 95 MET A N 1
ATOM 764 C CA . MET A 1 95 ? -12.624 12.203 10.907 1.00 97.56 95 MET A CA 1
ATOM 765 C C . MET A 1 95 ? -13.287 10.847 11.169 1.00 97.56 95 MET A C 1
ATOM 767 O O . MET A 1 95 ? -14.223 10.499 10.457 1.00 97.56 95 MET A O 1
ATOM 771 N N . ILE A 1 96 ? -12.825 10.134 12.200 1.00 97.88 96 ILE A N 1
ATOM 772 C CA . ILE A 1 96 ? -13.344 8.854 12.702 1.00 97.88 96 ILE A CA 1
ATOM 773 C C . ILE A 1 96 ? -13.446 8.913 14.235 1.00 97.88 96 ILE A C 1
ATOM 775 O O . ILE A 1 96 ? -12.802 9.764 14.860 1.00 97.88 96 ILE A O 1
ATOM 779 N N . ARG A 1 97 ? -14.210 7.997 14.833 1.00 98.00 97 ARG A N 1
ATOM 780 C CA . ARG A 1 97 ? -14.462 7.924 16.278 1.00 98.00 97 ARG A CA 1
ATOM 781 C C . ARG A 1 97 ? -13.326 7.249 17.036 1.00 98.00 97 ARG A C 1
ATOM 783 O O . ARG A 1 97 ? -12.924 7.724 18.092 1.00 98.00 97 ARG A O 1
ATOM 790 N N . GLU A 1 98 ? -12.834 6.129 16.515 1.00 97.75 98 GLU A N 1
ATOM 791 C CA . GLU A 1 98 ? -11.870 5.275 17.213 1.00 97.75 98 GLU A CA 1
ATOM 792 C C . GLU A 1 98 ? -11.087 4.367 16.256 1.00 97.75 98 GLU A C 1
ATOM 794 O O . GLU A 1 98 ? -11.479 4.141 15.109 1.00 97.75 98 GLU A O 1
ATOM 799 N N . ILE A 1 99 ? -9.985 3.817 16.767 1.00 97.25 99 ILE A N 1
ATOM 800 C CA . ILE A 1 99 ? -9.219 2.746 16.129 1.00 97.25 99 ILE A CA 1
ATOM 801 C C . ILE A 1 99 ? -9.260 1.539 17.062 1.00 97.25 99 ILE A C 1
ATOM 803 O O . ILE A 1 99 ? -8.865 1.636 18.225 1.00 97.25 99 ILE A O 1
ATOM 807 N N . LYS A 1 100 ? -9.712 0.402 16.542 1.00 97.44 100 LYS A N 1
ATOM 808 C CA . LYS A 1 100 ? -9.768 -0.888 17.230 1.00 97.44 100 LYS A CA 1
ATOM 809 C C . LYS A 1 100 ? -8.610 -1.766 16.755 1.00 97.44 100 LYS A C 1
ATOM 811 O O . LYS A 1 100 ? -8.236 -1.724 15.584 1.00 97.44 100 LYS A O 1
ATOM 816 N N . VAL A 1 101 ? -8.033 -2.569 17.649 1.00 97.00 101 VAL A N 1
ATOM 817 C CA . VAL A 1 101 ? -6.831 -3.367 17.349 1.00 97.00 101 VAL A CA 1
ATOM 818 C C . VAL A 1 101 ? -7.109 -4.857 17.524 1.00 97.00 101 VAL A C 1
ATOM 820 O O . VAL A 1 101 ? -7.348 -5.316 18.640 1.00 97.00 101 VAL A O 1
ATOM 823 N N . ALA A 1 102 ? -7.029 -5.615 16.430 1.00 97.62 102 ALA A N 1
ATOM 824 C CA . ALA A 1 102 ? -7.083 -7.072 16.426 1.00 97.62 102 ALA A CA 1
ATOM 825 C C . ALA A 1 102 ? -5.771 -7.646 16.984 1.00 97.62 102 ALA A C 1
ATOM 827 O O . ALA A 1 102 ? -4.683 -7.345 16.479 1.00 97.62 102 ALA A O 1
ATOM 828 N N . ARG A 1 103 ? -5.877 -8.442 18.054 1.00 97.69 103 ARG A N 1
ATOM 829 C CA . ARG A 1 103 ? -4.733 -8.889 18.860 1.00 97.69 103 ARG A CA 1
ATOM 830 C C . ARG A 1 103 ? -4.019 -10.083 18.237 1.00 97.69 103 ARG A C 1
ATOM 832 O O . ARG A 1 103 ? -4.651 -10.991 17.700 1.00 97.69 103 ARG A O 1
ATOM 839 N N . TYR A 1 104 ? -2.703 -10.109 18.374 1.00 97.19 104 TYR A N 1
ATOM 840 C CA . TYR A 1 104 ? -1.886 -11.262 18.027 1.00 97.19 104 TYR A CA 1
ATOM 841 C C . TYR A 1 104 ? -1.938 -12.318 19.137 1.00 97.19 104 TYR A C 1
ATOM 843 O O . TYR A 1 104 ? -1.755 -12.011 20.315 1.00 97.19 104 TYR A O 1
ATOM 851 N N . ILE A 1 105 ? -2.210 -13.566 18.756 1.00 96.81 105 ILE A N 1
ATOM 852 C CA . ILE A 1 105 ? -2.364 -14.719 19.645 1.00 96.81 105 ILE A CA 1
ATOM 853 C C . ILE A 1 105 ? -1.699 -15.924 18.970 1.00 96.81 105 ILE A C 1
ATOM 855 O O . ILE A 1 105 ? -2.048 -16.287 17.846 1.00 96.81 105 ILE A O 1
ATOM 859 N N . ASP A 1 106 ? -0.736 -16.538 19.658 1.00 93.75 106 ASP A N 1
ATOM 860 C CA . ASP A 1 106 ? -0.106 -17.807 19.269 1.00 93.75 106 ASP A CA 1
ATOM 861 C C . ASP A 1 106 ? 0.382 -17.876 17.809 1.00 93.75 106 ASP A C 1
ATOM 863 O O . ASP A 1 106 ? 0.075 -18.812 17.071 1.00 93.75 106 ASP A O 1
ATOM 867 N N . GLY A 1 107 ? 1.154 -16.882 17.357 1.00 95.31 107 GLY A N 1
ATOM 868 C CA . GLY A 1 107 ? 1.776 -16.932 16.025 1.00 95.31 107 GLY A CA 1
ATOM 869 C C . GLY A 1 107 ? 1.008 -16.210 14.916 1.00 95.31 107 GLY A C 1
ATOM 870 O O . GLY A 1 107 ? 1.526 -16.062 13.810 1.00 95.31 107 GLY A O 1
ATOM 871 N N . ARG A 1 108 ? -0.229 -15.773 15.176 1.00 95.81 108 ARG A N 1
ATOM 872 C CA . ARG A 1 108 ? -1.105 -15.159 14.167 1.00 95.81 108 ARG A CA 1
ATOM 873 C C . ARG A 1 108 ? -2.115 -14.204 14.792 1.00 95.81 108 ARG A C 1
ATOM 875 O O . ARG A 1 108 ? -2.194 -14.071 16.004 1.00 95.81 108 ARG A O 1
ATOM 882 N N . ILE A 1 109 ? -2.923 -13.556 13.961 1.00 96.94 109 ILE A N 1
ATOM 883 C CA . ILE A 1 109 ? -4.137 -12.866 14.409 1.00 96.94 109 ILE A CA 1
ATOM 884 C C . ILE A 1 109 ? -5.317 -13.764 14.025 1.00 96.94 109 ILE A C 1
ATOM 886 O O . ILE A 1 109 ? -5.559 -13.942 12.828 1.00 96.94 109 ILE A O 1
ATOM 890 N N . PRO A 1 110 ? -6.003 -14.399 14.993 1.00 96.81 110 PRO A N 1
ATOM 891 C CA . PRO A 1 110 ? -7.174 -15.225 14.706 1.00 96.81 110 PRO A CA 1
ATOM 892 C C . PRO A 1 110 ? -8.292 -14.403 14.051 1.00 96.81 110 PRO A C 1
ATOM 894 O O . PRO A 1 110 ? -8.460 -13.226 14.375 1.00 96.81 110 PRO A O 1
ATOM 897 N N . ILE A 1 111 ? -9.071 -15.007 13.147 1.00 96.62 111 ILE A N 1
ATOM 898 C CA . ILE A 1 111 ? -10.140 -14.297 12.421 1.00 96.62 111 ILE A CA 1
ATOM 899 C C . ILE A 1 111 ? -11.210 -13.755 13.377 1.00 96.62 111 ILE A C 1
ATOM 901 O O . ILE A 1 111 ? -11.728 -12.658 13.187 1.00 96.62 111 ILE A O 1
ATOM 905 N N . GLU A 1 112 ? -11.428 -14.457 14.485 1.00 97.62 112 GLU A N 1
ATOM 906 C CA . GLU A 1 112 ? -12.369 -14.118 15.547 1.00 97.62 112 GLU A CA 1
ATOM 907 C C . GLU A 1 112 ? -12.006 -12.792 16.237 1.00 97.62 112 GLU A C 1
ATOM 909 O O . GLU A 1 112 ? -12.857 -12.163 16.864 1.00 97.62 112 GLU A O 1
ATOM 914 N N . GLN A 1 113 ? -10.743 -12.347 16.154 1.00 97.88 113 GLN A N 1
ATOM 915 C CA . GLN A 1 113 ? -10.358 -11.007 16.608 1.00 97.88 113 GLN A CA 1
ATOM 916 C C . GLN A 1 113 ? -10.960 -9.924 15.715 1.00 97.88 113 GLN A C 1
ATOM 918 O O . GLN A 1 113 ? -11.383 -8.897 16.228 1.00 97.88 113 GLN A O 1
ATOM 923 N N . TYR A 1 114 ? -11.025 -10.145 14.402 1.00 97.38 114 TYR A N 1
ATOM 924 C CA . TYR A 1 114 ? -11.649 -9.200 13.479 1.00 97.38 114 TYR A CA 1
ATOM 925 C C . TYR A 1 114 ? -13.172 -9.237 13.597 1.00 97.38 114 TYR A C 1
ATOM 927 O O . T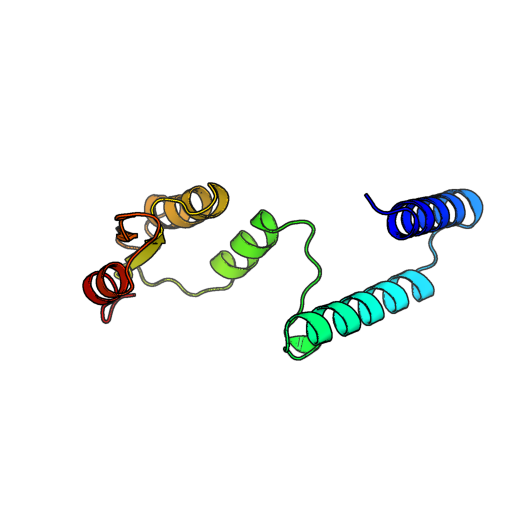YR A 1 114 ? -13.785 -8.180 13.705 1.00 97.38 114 TYR A O 1
ATOM 935 N N . GLU A 1 115 ? -13.776 -10.427 13.667 1.00 97.69 115 GLU A N 1
ATOM 936 C CA . GLU A 1 115 ? -15.235 -10.586 13.791 1.00 97.69 115 GLU A CA 1
ATOM 937 C C . GLU A 1 115 ? -15.816 -9.857 15.009 1.00 97.69 115 GLU A C 1
ATOM 939 O O . GLU A 1 115 ? -16.903 -9.300 14.938 1.00 97.69 115 GLU A O 1
ATOM 944 N N . LYS A 1 116 ? -15.079 -9.817 16.125 1.00 97.38 116 LYS A N 1
ATOM 945 C CA . LYS A 1 116 ? -15.497 -9.100 17.342 1.00 97.38 116 LYS A CA 1
ATOM 946 C C . LYS A 1 116 ? -15.389 -7.580 17.238 1.00 97.38 116 LYS A C 1
ATOM 948 O O . LYS A 1 116 ? -15.968 -6.882 18.066 1.00 97.38 116 LYS A O 1
ATOM 953 N N . LEU A 1 117 ? -14.574 -7.071 16.316 1.00 98.06 117 LEU A N 1
ATOM 954 C CA . LEU A 1 117 ? -14.242 -5.648 16.225 1.00 98.06 117 LEU A CA 1
ATOM 955 C C . LEU A 1 117 ? -14.955 -4.943 15.070 1.00 98.06 117 LEU A C 1
ATOM 957 O O . LEU A 1 117 ? -15.190 -3.739 15.184 1.00 98.06 117 LEU A O 1
ATOM 961 N N . ILE A 1 118 ? -15.269 -5.673 13.998 1.00 97.94 118 ILE A N 1
ATOM 962 C CA . ILE A 1 118 ? -15.998 -5.173 12.830 1.00 97.94 118 ILE A CA 1
ATOM 963 C C . ILE A 1 118 ? -17.490 -5.081 13.169 1.00 97.94 118 ILE A C 1
ATOM 965 O O . ILE A 1 118 ? -18.089 -6.055 13.619 1.00 97.94 118 ILE A O 1
ATOM 969 N N . ASP A 1 119 ? -18.084 -3.913 12.938 1.00 96.62 119 ASP A N 1
ATOM 970 C CA . ASP A 1 119 ? -19.499 -3.622 13.186 1.00 96.62 119 ASP A CA 1
ATOM 971 C C . ASP A 1 119 ? -20.103 -2.765 12.052 1.00 96.62 119 ASP A C 1
ATOM 973 O O . ASP A 1 119 ? -19.461 -2.513 11.033 1.00 96.62 119 ASP A O 1
ATOM 977 N N . GLU A 1 120 ? -21.350 -2.310 12.203 1.00 96.88 120 GLU A N 1
ATOM 978 C CA . GLU A 1 120 ? -22.053 -1.463 11.226 1.00 96.88 120 GLU A CA 1
ATOM 979 C C . GLU A 1 120 ? -21.417 -0.078 11.006 1.00 96.88 120 GLU A C 1
ATOM 981 O O . GLU A 1 120 ? -21.812 0.663 10.097 1.00 96.88 120 GLU A O 1
ATOM 986 N N . HIS A 1 121 ? -20.457 0.291 11.853 1.00 95.88 121 HIS A N 1
ATOM 987 C CA . HIS A 1 121 ? -19.716 1.540 11.796 1.00 95.88 121 HIS A CA 1
ATOM 988 C C . HIS A 1 121 ? -18.279 1.355 11.283 1.00 95.88 121 HIS A C 1
ATOM 990 O O . HIS A 1 121 ? -17.558 2.355 11.211 1.00 95.88 121 HIS A O 1
ATOM 996 N N . THR A 1 122 ? -17.850 0.134 10.949 1.00 94.19 122 THR A N 1
ATOM 997 C CA . THR A 1 122 ? -16.539 -0.136 10.337 1.00 94.19 122 THR A CA 1
ATOM 998 C C . THR A 1 122 ? -16.547 0.127 8.832 1.00 94.19 122 THR A C 1
ATOM 1000 O O . THR A 1 122 ? -17.494 -0.306 8.139 1.00 94.19 122 THR A O 1
#

Sequence (122 aa):
MSKQVHRAIVEFIDKWMYEGEDWDRVIKDVIEARRLFSSMVGVKEDEVALIPNTSTGLIAAASSMKWRRESNIVIAEHNFPANFNVFSSLLRNKMIREIKVARYIDGRIPIEQYEKLIDEHT

Secondary structure (DSSP, 8-state):
--HHHHHHHHHHHHHHHHH---HHHHHHHHHHHHHHHHHHHT--GGG----SSHHHHHHHHHHHS---TT-EEEEETT--HHHHHHHHHHHHTTSSSEEEEEPPBTTB--HHHHHTT--TT-

Foldseek 3Di:
DDPVVVVVVVVVVVCCVPVNDDVVVVVVVLQVVLVVVCVVVVHDSVVDDDDPDPLRVVLVVLVPDQADLAAEAEDEPPPDVSVVVNVVVCCVVSSYPYYHYQYDDDHGRDVVSVVVVDDPRD

Radius of gyration: 20.05 Å; chains: 1; bounding box: 45×33×45 Å

pLDDT: mean 95.69, std 2.34, range [81.38, 98.38]